Protein AF-A0A162W0A8-F1 (afdb_monomer)

Foldseek 3Di:
DVVLVVCVVVVNAPDSPGDLCVLQVLQLQSHFDDPVLVVVVVVCCPDPVVVVPDDDDDDSSNNSVD

Structure (mmCIF, N/CA/C/O backbone):
data_AF-A0A162W0A8-F1
#
_entry.id   AF-A0A162W0A8-F1
#
loop_
_atom_site.group_PDB
_atom_site.id
_atom_site.type_symbol
_atom_site.label_atom_id
_atom_site.label_alt_id
_atom_site.label_comp_id
_atom_site.label_asym_id
_atom_site.label_entity_id
_atom_site.label_seq_id
_atom_site.pdbx_PDB_ins_code
_atom_site.Cartn_x
_atom_site.Cartn_y
_atom_site.Cartn_z
_atom_site.occupancy
_atom_site.B_iso_or_equiv
_atom_site.auth_seq_id
_atom_site.auth_comp_id
_atom_site.auth_asym_id
_atom_site.auth_atom_id
_atom_site.pdbx_PDB_model_num
ATOM 1 N N . MET A 1 1 ? -8.425 13.068 -18.585 1.00 59.16 1 MET A N 1
ATOM 2 C CA . MET A 1 1 ? -7.536 14.256 -18.610 1.00 59.16 1 MET A CA 1
ATOM 3 C C . MET A 1 1 ? -7.190 14.777 -17.218 1.00 59.16 1 MET A C 1
ATOM 5 O O . MET A 1 1 ? -6.028 15.089 -17.014 1.00 59.16 1 MET A O 1
ATOM 9 N N . LYS A 1 2 ? -8.128 14.805 -16.255 1.00 72.19 2 LYS A N 1
ATOM 10 C CA . LYS A 1 2 ? -7.859 15.246 -14.872 1.00 72.19 2 LYS A CA 1
ATOM 11 C C . LYS A 1 2 ? -6.754 14.441 -14.160 1.00 72.19 2 LYS A C 1
ATOM 13 O O . LYS A 1 2 ? -5.796 15.043 -13.704 1.00 72.19 2 LYS A O 1
ATOM 18 N N . LEU A 1 3 ? -6.817 13.106 -14.208 1.00 68.19 3 LEU A N 1
ATOM 19 C CA . LEU A 1 3 ? -5.802 12.231 -13.596 1.00 68.19 3 LEU A CA 1
ATOM 20 C C . LEU A 1 3 ? -4.387 12.483 -14.140 1.00 68.19 3 LEU A C 1
ATOM 22 O O . LEU A 1 3 ? -3.444 12.595 -13.373 1.00 68.19 3 LEU A O 1
ATOM 26 N N . VAL A 1 4 ? -4.247 12.626 -15.465 1.00 70.00 4 VAL A N 1
ATOM 27 C CA . VAL A 1 4 ? -2.953 12.921 -16.106 1.00 70.00 4 VAL A CA 1
ATOM 28 C C . VAL A 1 4 ? -2.400 14.259 -15.610 1.00 70.00 4 VAL A C 1
ATOM 30 O O . VAL A 1 4 ? -1.224 14.345 -15.287 1.00 70.00 4 VAL A O 1
ATOM 33 N N . ALA A 1 5 ? -3.241 15.291 -15.502 1.00 75.94 5 ALA A N 1
ATOM 34 C CA . ALA A 1 5 ? -2.824 16.589 -14.974 1.00 75.94 5 ALA A CA 1
ATOM 35 C C . ALA A 1 5 ? -2.418 16.525 -13.488 1.00 75.94 5 ALA A C 1
ATOM 37 O O . ALA A 1 5 ? -1.457 17.180 -13.097 1.00 75.94 5 ALA A O 1
ATOM 38 N N . GLU A 1 6 ? -3.106 15.716 -12.678 1.00 78.88 6 GLU A N 1
ATOM 39 C CA . GLU A 1 6 ? -2.788 15.524 -11.257 1.00 78.88 6 GLU A CA 1
ATOM 40 C C . GLU A 1 6 ? -1.438 14.817 -11.068 1.00 78.88 6 GLU A C 1
ATOM 42 O O . GLU A 1 6 ? -0.590 15.328 -10.339 1.00 78.88 6 GLU A O 1
ATOM 47 N N . VAL A 1 7 ? -1.175 13.722 -11.793 1.00 75.44 7 VAL A N 1
ATOM 48 C CA . VAL A 1 7 ? 0.122 13.018 -11.707 1.00 75.44 7 VAL A CA 1
ATOM 49 C C . VAL A 1 7 ? 1.276 13.843 -12.289 1.00 75.44 7 VAL A C 1
ATOM 51 O O . VAL A 1 7 ? 2.397 13.779 -11.791 1.00 75.44 7 VAL A O 1
ATOM 54 N N . MET A 1 8 ? 1.013 14.681 -13.301 1.00 77.12 8 MET A N 1
ATOM 55 C CA . MET A 1 8 ? 1.993 15.658 -13.796 1.00 77.12 8 MET A CA 1
ATOM 56 C C . MET A 1 8 ? 2.314 16.715 -12.731 1.00 77.12 8 MET A C 1
ATOM 58 O O . MET A 1 8 ? 3.480 17.0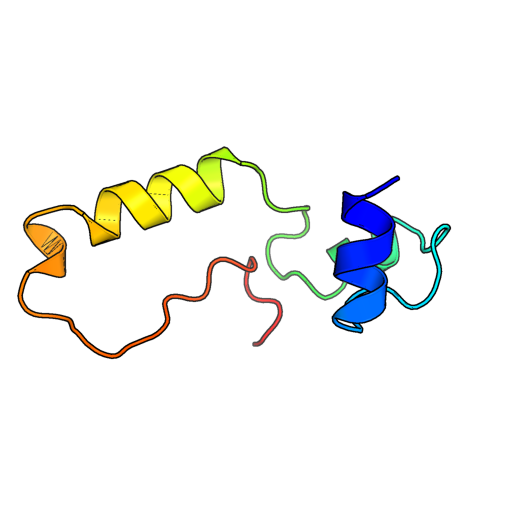36 -12.521 1.00 77.12 8 MET A O 1
ATOM 62 N N . SER A 1 9 ? 1.298 17.239 -12.033 1.00 78.81 9 SER A N 1
ATOM 63 C CA . SER A 1 9 ? 1.480 18.229 -10.961 1.00 78.81 9 SER A CA 1
ATOM 64 C C . SER A 1 9 ? 2.217 17.659 -9.749 1.00 78.81 9 SER A C 1
ATOM 66 O O . SER A 1 9 ? 2.898 18.405 -9.051 1.00 78.81 9 SER A O 1
ATOM 68 N N . ALA A 1 10 ? 2.082 16.359 -9.498 1.00 75.81 10 ALA A N 1
ATOM 69 C CA . ALA A 1 10 ? 2.813 15.640 -8.461 1.00 75.81 10 ALA A CA 1
ATOM 70 C C . ALA A 1 10 ? 4.248 15.256 -8.882 1.00 75.81 10 ALA A C 1
ATOM 72 O O . ALA A 1 10 ? 4.966 14.644 -8.098 1.00 75.81 10 ALA A O 1
ATOM 73 N N . GLY A 1 11 ? 4.676 15.591 -10.109 1.00 72.12 11 GLY A N 1
ATOM 74 C CA . GLY A 1 11 ? 6.009 15.266 -10.631 1.00 72.12 11 GLY A CA 1
ATOM 75 C C . GLY A 1 11 ? 6.207 13.791 -10.993 1.00 72.12 11 GLY A C 1
ATOM 76 O O . GLY A 1 11 ? 7.320 13.384 -11.305 1.00 72.12 11 GLY A O 1
ATOM 77 N N . GLN A 1 12 ? 5.138 12.992 -10.985 1.00 73.06 12 GLN A N 1
ATOM 78 C CA . GLN A 1 12 ? 5.184 11.539 -11.195 1.00 73.06 12 GLN A CA 1
ATOM 79 C C . GLN A 1 12 ? 5.269 11.149 -12.676 1.00 73.06 12 GLN A C 1
ATOM 81 O O . GLN A 1 12 ? 5.486 9.989 -13.016 1.00 73.06 12 GLN A O 1
ATOM 86 N N . LEU A 1 13 ? 5.079 12.109 -13.581 1.00 70.00 13 LEU A N 1
ATOM 87 C CA . LEU A 1 13 ? 5.156 11.901 -15.018 1.00 70.00 13 LEU A CA 1
ATOM 88 C C . LEU A 1 13 ? 5.955 13.053 -15.635 1.00 70.00 13 LEU A C 1
ATOM 90 O O . LEU A 1 13 ? 5.749 14.205 -15.269 1.00 70.00 13 LEU A O 1
ATOM 94 N N . ALA A 1 14 ? 6.842 12.766 -16.592 1.00 71.75 14 ALA A N 1
ATOM 95 C CA . ALA A 1 14 ? 7.629 13.803 -17.275 1.00 71.75 14 ALA A CA 1
ATOM 96 C C . ALA A 1 14 ? 6.857 14.490 -18.416 1.00 71.75 14 ALA A C 1
ATOM 98 O O . ALA A 1 14 ? 7.112 15.644 -18.754 1.00 71.75 14 ALA A O 1
ATOM 99 N N . SER A 1 15 ? 5.897 13.790 -19.030 1.00 73.50 15 SER A N 1
ATOM 100 C CA . SER A 1 15 ? 5.005 14.359 -20.047 1.00 73.50 15 SER A CA 1
ATOM 101 C C . SER A 1 15 ? 3.688 13.577 -20.140 1.00 73.50 15 SER A C 1
ATOM 103 O O . SER A 1 15 ? 3.676 12.393 -19.809 1.00 73.50 15 SER A O 1
ATOM 105 N N . PRO A 1 16 ? 2.596 14.158 -20.678 1.00 69.31 16 PRO A N 1
ATOM 106 C CA . PRO A 1 16 ? 1.306 13.466 -20.822 1.00 69.31 16 PRO A CA 1
ATOM 107 C C . PRO A 1 16 ? 1.346 12.244 -21.750 1.00 69.31 16 PRO A C 1
ATOM 109 O O . PRO A 1 16 ? 0.408 11.453 -21.772 1.00 69.31 16 PRO A O 1
ATOM 112 N N . LYS A 1 17 ? 2.400 12.133 -22.566 1.00 69.50 17 LYS A N 1
ATOM 113 C CA . LYS A 1 17 ? 2.649 11.032 -23.504 1.00 69.50 17 LYS A CA 1
ATOM 114 C C . LYS A 1 17 ? 3.786 10.123 -23.035 1.00 69.50 17 LYS A C 1
ATOM 116 O O . LYS A 1 17 ? 4.313 9.366 -23.848 1.00 69.50 17 LYS A O 1
ATOM 121 N N . ALA A 1 18 ? 4.205 10.227 -21.772 1.00 67.88 18 ALA A N 1
ATOM 122 C CA . ALA A 1 18 ? 5.241 9.356 -21.242 1.00 67.88 18 ALA A CA 1
ATOM 123 C C . ALA A 1 18 ? 4.844 7.884 -21.475 1.00 67.88 18 ALA A C 1
ATOM 125 O O . ALA A 1 18 ? 3.682 7.524 -21.258 1.00 67.88 18 ALA A O 1
ATOM 126 N N . PRO A 1 19 ? 5.769 7.043 -21.966 1.00 65.31 19 PRO A N 1
ATOM 127 C CA . PRO A 1 19 ? 5.453 5.654 -22.236 1.00 65.31 19 PRO A CA 1
ATOM 128 C C . PRO A 1 19 ? 5.105 4.939 -20.932 1.00 65.31 19 PRO A C 1
ATOM 130 O O . PRO A 1 19 ? 5.806 5.096 -19.938 1.00 65.31 19 PRO A O 1
ATOM 133 N N . VAL A 1 20 ? 4.081 4.083 -20.964 1.00 65.38 20 VAL A N 1
ATOM 134 C CA . VAL A 1 20 ? 3.725 3.190 -19.842 1.00 65.38 20 VAL A CA 1
ATOM 135 C C . VAL A 1 20 ? 4.936 2.369 -19.371 1.00 65.38 20 VAL A C 1
ATOM 137 O O . VAL A 1 20 ? 5.085 2.098 -18.183 1.00 65.38 20 VAL A O 1
ATOM 140 N N . GLY A 1 21 ? 5.856 2.037 -20.284 1.00 63.16 21 GLY A N 1
ATOM 141 C CA . GLY A 1 21 ? 7.120 1.379 -19.945 1.00 63.16 21 GLY A CA 1
ATOM 142 C C . GLY A 1 21 ? 7.977 2.162 -18.944 1.00 63.16 21 GLY A C 1
ATOM 143 O O . GLY A 1 21 ? 8.528 1.551 -18.039 1.00 63.16 21 GLY A O 1
ATOM 144 N N . ALA A 1 22 ? 8.001 3.497 -19.018 1.00 68.25 22 ALA A N 1
ATOM 145 C CA . ALA A 1 22 ? 8.792 4.338 -18.114 1.00 68.25 22 ALA A CA 1
ATOM 146 C C . ALA A 1 22 ? 8.282 4.312 -16.661 1.00 68.25 22 ALA A C 1
ATOM 148 O O . ALA A 1 22 ? 9.031 4.619 -15.743 1.00 68.25 22 ALA A O 1
ATOM 149 N N . THR A 1 23 ? 7.015 3.942 -16.447 1.00 69.25 23 THR A N 1
ATOM 150 C CA . THR A 1 23 ? 6.438 3.740 -15.106 1.00 69.25 23 THR A CA 1
ATOM 151 C C . THR A 1 23 ? 6.564 2.299 -14.613 1.00 69.25 23 THR A C 1
ATOM 153 O O . THR A 1 23 ? 6.590 2.062 -13.412 1.00 69.25 23 THR A O 1
ATOM 156 N N . VAL A 1 24 ? 6.655 1.326 -15.525 1.00 81.31 24 VAL A N 1
ATOM 157 C CA . VAL A 1 24 ? 6.762 -0.099 -15.175 1.00 81.31 24 VAL A CA 1
ATOM 158 C C . VAL A 1 24 ? 8.202 -0.496 -14.861 1.00 81.31 24 VAL A C 1
ATOM 160 O O . VAL A 1 24 ? 8.417 -1.280 -13.948 1.00 81.31 24 VAL A O 1
ATOM 163 N N . GLU A 1 25 ? 9.180 0.055 -15.580 1.00 81.94 25 GLU A N 1
ATOM 164 C CA . GLU A 1 25 ? 10.604 -0.264 -15.426 1.00 81.94 25 GLU A CA 1
ATOM 165 C C . GLU A 1 25 ? 11.157 -0.081 -13.996 1.00 81.94 25 GLU A C 1
ATOM 167 O O . GLU A 1 25 ? 11.834 -0.995 -13.527 1.00 81.94 25 GLU A O 1
ATOM 172 N N . PRO A 1 26 ? 10.847 1.005 -13.257 1.00 81.56 26 PRO A N 1
ATOM 173 C CA . PRO A 1 26 ? 11.275 1.134 -11.862 1.00 81.56 26 PRO A CA 1
ATOM 174 C C . PRO A 1 26 ? 10.412 0.328 -10.877 1.00 81.56 26 PRO A C 1
ATOM 176 O O . PRO A 1 26 ? 10.735 0.266 -9.699 1.00 81.56 26 PRO A O 1
ATOM 179 N N . THR A 1 27 ? 9.308 -0.283 -11.317 1.00 88.06 27 THR A N 1
ATOM 180 C CA . THR A 1 27 ? 8.431 -1.066 -10.438 1.00 88.06 27 THR A CA 1
ATOM 181 C C . THR A 1 27 ? 8.924 -2.511 -10.383 1.00 88.06 27 THR A C 1
ATOM 183 O O . THR A 1 27 ? 8.807 -3.238 -11.370 1.00 88.06 27 THR A O 1
ATOM 186 N N . LEU A 1 28 ? 9.406 -2.983 -9.229 1.00 89.81 28 LEU A N 1
ATOM 187 C CA . LEU A 1 28 ? 9.922 -4.355 -9.081 1.00 89.81 28 LEU A CA 1
ATOM 188 C C . LEU A 1 28 ? 8.883 -5.444 -9.396 1.00 89.81 28 LEU A C 1
ATOM 190 O O . LEU A 1 28 ? 9.238 -6.521 -9.875 1.00 89.81 28 LEU A O 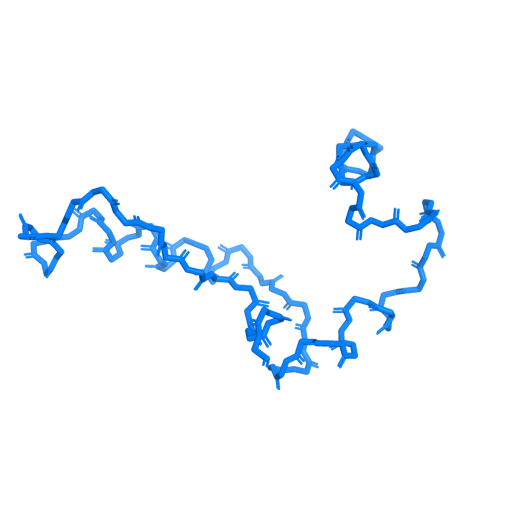1
ATOM 194 N N . HIS A 1 29 ? 7.591 -5.169 -9.198 1.00 91.75 29 HIS A N 1
ATOM 195 C CA . HIS A 1 29 ? 6.518 -6.070 -9.636 1.00 91.75 29 HIS A CA 1
ATOM 196 C C . HIS A 1 29 ? 6.406 -6.236 -11.162 1.00 91.75 29 HIS A C 1
ATOM 198 O O . HIS A 1 29 ? 5.672 -7.114 -11.618 1.00 91.75 29 HIS A O 1
ATOM 204 N N . GLY A 1 30 ? 7.074 -5.400 -11.963 1.00 90.31 30 GLY A N 1
ATOM 205 C CA . GLY A 1 30 ? 7.085 -5.501 -13.424 1.00 90.31 30 GLY A CA 1
ATOM 206 C C . GLY A 1 30 ? 5.732 -5.225 -14.087 1.00 90.31 30 GLY A C 1
ATOM 207 O O . GLY A 1 30 ? 5.525 -5.583 -15.247 1.00 90.31 30 GLY A O 1
ATOM 208 N N . ARG A 1 31 ? 4.794 -4.597 -13.368 1.00 90.06 31 ARG A N 1
ATOM 209 C CA . ARG A 1 31 ? 3.482 -4.183 -13.881 1.00 90.06 31 ARG A CA 1
ATOM 210 C C . ARG A 1 31 ? 3.011 -2.894 -13.222 1.00 90.06 31 ARG A C 1
ATOM 212 O O . ARG A 1 31 ? 3.438 -2.565 -12.121 1.00 90.06 31 ARG A O 1
ATOM 219 N N . LEU A 1 32 ? 2.054 -2.224 -13.861 1.00 88.25 32 LEU A N 1
ATOM 220 C CA . LEU A 1 32 ? 1.295 -1.163 -13.204 1.00 88.25 32 LEU A CA 1
ATOM 221 C C . LEU A 1 32 ? 0.441 -1.725 -12.061 1.00 88.25 32 LEU A C 1
ATOM 223 O O . LEU A 1 32 ? -0.082 -2.844 -12.148 1.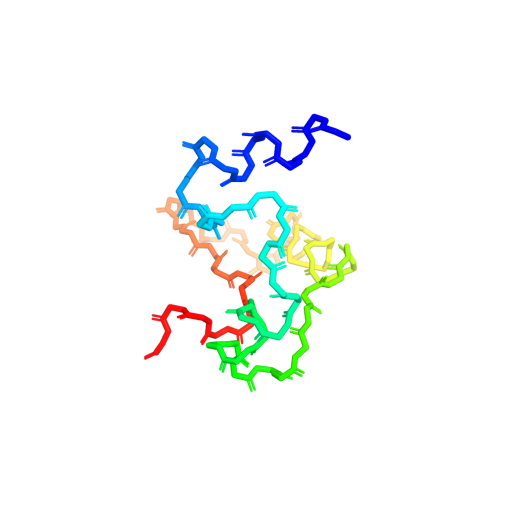00 88.25 32 LEU A O 1
ATOM 227 N N . GLY A 1 33 ? 0.273 -0.913 -11.018 1.00 88.00 33 GLY A N 1
ATOM 228 C CA . GLY A 1 33 ? -0.692 -1.162 -9.954 1.00 88.00 33 GLY A CA 1
ATOM 229 C C . GLY A 1 33 ? -2.127 -1.175 -10.485 1.00 88.00 33 GLY A C 1
ATOM 230 O O . GLY A 1 33 ? -2.482 -0.415 -11.390 1.00 88.00 33 GLY A O 1
ATOM 231 N N . ALA A 1 34 ? -2.943 -2.054 -9.918 1.00 91.06 34 ALA A N 1
ATOM 232 C CA . ALA A 1 34 ? -4.372 -2.151 -10.161 1.00 91.06 34 ALA A CA 1
ATOM 233 C C . ALA A 1 34 ? -5.144 -1.540 -8.981 1.00 91.06 34 ALA A C 1
ATOM 235 O O . ALA A 1 34 ? -4.612 -1.385 -7.881 1.00 91.06 34 ALA A O 1
ATOM 236 N N . VAL A 1 35 ? -6.416 -1.195 -9.189 1.00 94.25 35 VAL A N 1
ATOM 237 C CA . VAL A 1 35 ? -7.257 -0.604 -8.130 1.00 94.25 35 VAL A CA 1
ATOM 238 C C . VAL A 1 35 ? -7.389 -1.563 -6.944 1.00 94.25 35 VAL A C 1
ATOM 240 O O . VAL A 1 35 ? -7.427 -1.143 -5.788 1.00 94.25 35 VAL A O 1
ATOM 243 N N . GLU A 1 36 ? -7.399 -2.857 -7.232 1.00 96.94 36 GLU A N 1
ATOM 244 C CA . GLU A 1 36 ? -7.500 -3.945 -6.273 1.00 96.94 36 GLU A CA 1
ATOM 245 C C . GLU A 1 36 ? -6.293 -4.002 -5.326 1.00 96.94 36 GLU A C 1
ATOM 247 O O . GLU A 1 36 ? -6.469 -4.348 -4.158 1.00 96.94 36 GLU A O 1
ATOM 252 N N . ASP A 1 37 ? -5.098 -3.597 -5.781 1.00 95.31 37 ASP A N 1
ATOM 253 C CA . ASP A 1 37 ? -3.899 -3.534 -4.933 1.00 95.31 37 ASP A CA 1
ATOM 254 C C . ASP A 1 37 ? -4.099 -2.497 -3.807 1.00 95.31 37 ASP A C 1
ATOM 256 O O . ASP A 1 37 ? -3.848 -2.772 -2.631 1.00 95.31 37 ASP A O 1
ATOM 260 N N . MET A 1 38 ? -4.655 -1.327 -4.149 1.00 95.31 38 MET A N 1
ATOM 261 C CA . MET A 1 38 ? -4.986 -0.273 -3.182 1.00 95.31 38 MET A CA 1
ATOM 262 C C . MET A 1 38 ? -6.159 -0.674 -2.285 1.00 95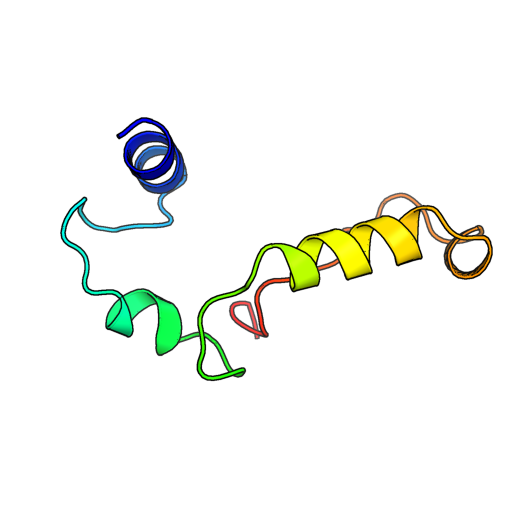.31 38 MET A C 1
ATOM 264 O O . MET A 1 38 ? -6.122 -0.451 -1.075 1.00 95.31 38 MET A O 1
ATOM 268 N N . ALA A 1 39 ? -7.203 -1.277 -2.861 1.00 97.31 39 ALA A N 1
ATOM 269 C CA . ALA A 1 39 ? -8.380 -1.708 -2.113 1.00 97.31 39 ALA A CA 1
ATOM 270 C C . ALA A 1 39 ? -8.021 -2.757 -1.049 1.00 97.31 39 ALA A C 1
ATOM 272 O O . ALA A 1 39 ? -8.495 -2.663 0.084 1.00 97.31 39 ALA A O 1
ATOM 273 N N . GLY A 1 40 ? -7.144 -3.710 -1.382 1.00 97.56 40 GLY A N 1
ATOM 274 C CA . GLY A 1 40 ? -6.631 -4.697 -0.434 1.00 97.56 40 GLY A CA 1
ATOM 275 C C . GLY A 1 40 ? -5.859 -4.056 0.721 1.00 97.56 40 GLY A C 1
ATOM 276 O O . GLY A 1 40 ? -6.100 -4.390 1.881 1.00 97.56 40 GLY A O 1
ATOM 277 N N . ALA A 1 41 ? -4.990 -3.085 0.425 1.00 96.88 41 ALA A N 1
ATOM 278 C CA . ALA A 1 41 ? -4.246 -2.354 1.448 1.00 96.88 41 ALA A CA 1
ATOM 279 C C . ALA A 1 41 ? -5.171 -1.563 2.386 1.00 96.88 41 ALA A C 1
ATOM 281 O O . ALA A 1 41 ? -5.032 -1.647 3.605 1.00 96.88 41 ALA A O 1
ATOM 282 N N . VAL A 1 42 ? -6.162 -0.851 1.842 1.00 96.88 42 VAL A N 1
ATOM 283 C CA . VAL A 1 42 ? -7.156 -0.118 2.645 1.00 96.88 42 VAL A CA 1
ATOM 284 C C . VAL A 1 42 ? -7.973 -1.075 3.513 1.00 96.88 42 VAL A C 1
ATOM 286 O O . VAL A 1 42 ? -8.145 -0.820 4.702 1.00 96.88 42 VAL A O 1
ATOM 289 N N . ALA A 1 43 ? -8.429 -2.202 2.958 1.00 97.75 43 ALA A N 1
ATOM 290 C CA . ALA A 1 43 ? -9.162 -3.209 3.721 1.00 97.75 43 ALA A CA 1
ATOM 291 C C . ALA A 1 43 ? -8.333 -3.759 4.894 1.00 97.75 43 ALA A C 1
ATOM 293 O O . ALA A 1 43 ? -8.860 -3.912 5.995 1.00 97.75 43 ALA A O 1
ATOM 294 N N . PHE A 1 44 ? -7.032 -3.996 4.690 1.00 96.88 44 PHE A N 1
ATOM 295 C CA . PHE A 1 44 ? -6.113 -4.385 5.760 1.00 96.88 44 PHE A CA 1
ATOM 296 C C . PHE A 1 44 ? -5.977 -3.296 6.834 1.00 96.88 44 PHE A C 1
ATOM 298 O O . PHE A 1 44 ? -6.136 -3.596 8.019 1.00 96.88 44 PHE A O 1
ATOM 305 N N . LEU A 1 45 ? -5.741 -2.040 6.439 1.00 96.25 45 LEU A N 1
ATOM 306 C CA . LEU A 1 45 ? -5.609 -0.904 7.362 1.00 96.25 45 LEU A CA 1
ATOM 307 C C . LEU A 1 45 ? -6.874 -0.675 8.203 1.00 96.25 45 LEU A C 1
ATOM 309 O O . LEU A 1 45 ? -6.784 -0.281 9.362 1.00 96.25 45 LEU A O 1
ATOM 313 N N . CYS A 1 46 ? -8.051 -0.945 7.638 1.00 96.31 46 CYS A N 1
ATOM 314 C CA . CYS A 1 46 ? -9.335 -0.842 8.330 1.00 96.31 46 CYS A CA 1
ATOM 315 C C . CYS A 1 46 ? -9.699 -2.084 9.165 1.00 96.31 46 CYS A C 1
ATOM 317 O O . CYS A 1 46 ? -10.776 -2.112 9.759 1.00 96.31 46 CYS A O 1
ATOM 319 N N . SER A 1 47 ? -8.849 -3.114 9.204 1.00 97.81 47 SER A N 1
ATOM 320 C CA . SER A 1 47 ? -9.116 -4.363 9.924 1.00 97.81 47 SER A CA 1
ATOM 321 C C . SER A 1 47 ? -8.519 -4.389 11.336 1.00 97.81 47 SER A C 1
ATOM 323 O O . SER A 1 47 ? -7.582 -3.657 11.662 1.00 97.81 47 SER A O 1
ATOM 325 N N . ASP A 1 48 ? -8.980 -5.336 12.160 1.00 97.81 48 ASP A N 1
ATOM 326 C CA . ASP A 1 48 ? -8.451 -5.575 13.514 1.00 97.81 48 ASP A CA 1
ATOM 327 C C . ASP A 1 48 ? -6.965 -5.973 13.541 1.00 97.81 48 ASP A C 1
ATOM 329 O O . ASP A 1 48 ? -6.300 -5.870 14.584 1.00 97.81 48 ASP A O 1
ATOM 333 N N . AL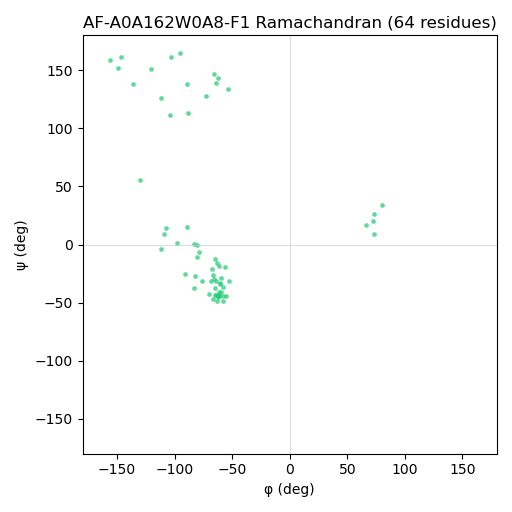A A 1 49 ? -6.428 -6.430 12.403 1.00 96.75 49 ALA A N 1
ATOM 334 C CA . ALA A 1 49 ? -5.023 -6.789 12.264 1.00 96.75 49 ALA A CA 1
ATOM 335 C C . ALA A 1 49 ? -4.101 -5.564 12.377 1.00 96.75 49 ALA A C 1
ATOM 337 O O . ALA A 1 49 ? -2.963 -5.703 12.822 1.00 96.75 49 ALA A O 1
ATOM 338 N N . PHE A 1 50 ? -4.594 -4.367 12.045 1.00 96.69 50 PHE A N 1
ATOM 339 C CA . PHE A 1 50 ? -3.812 -3.130 12.069 1.00 96.69 50 PHE A CA 1
ATOM 340 C C . PHE A 1 50 ? -4.017 -2.291 13.350 1.00 96.69 50 PHE A C 1
ATOM 342 O O . PHE A 1 50 ? -3.392 -1.248 13.514 1.00 96.69 50 PHE A O 1
ATOM 349 N N . ARG A 1 51 ? -4.836 -2.748 14.314 1.00 96.25 51 ARG A N 1
ATOM 350 C CA . ARG A 1 51 ? -5.349 -1.940 15.451 1.00 96.25 51 ARG A CA 1
ATOM 351 C C . ARG A 1 51 ? -4.318 -1.244 16.354 1.00 96.25 51 ARG A C 1
ATOM 353 O O . ARG A 1 51 ? -4.687 -0.352 17.109 1.00 96.25 51 ARG A O 1
ATOM 360 N N . SER A 1 52 ? -3.061 -1.687 16.351 1.00 95.88 52 SER A N 1
ATOM 361 C CA . SER A 1 52 ? -1.989 -1.123 17.188 1.00 95.88 52 SER A CA 1
ATOM 362 C C . SER A 1 52 ? -0.947 -0.341 16.382 1.00 95.88 52 SER A C 1
ATOM 364 O O . SER A 1 52 ? 0.098 0.015 16.927 1.00 95.88 52 SER A O 1
ATOM 366 N N . ILE A 1 53 ? -1.202 -0.098 15.096 1.00 96.00 53 ILE A N 1
ATOM 367 C CA . ILE A 1 53 ? -0.308 0.629 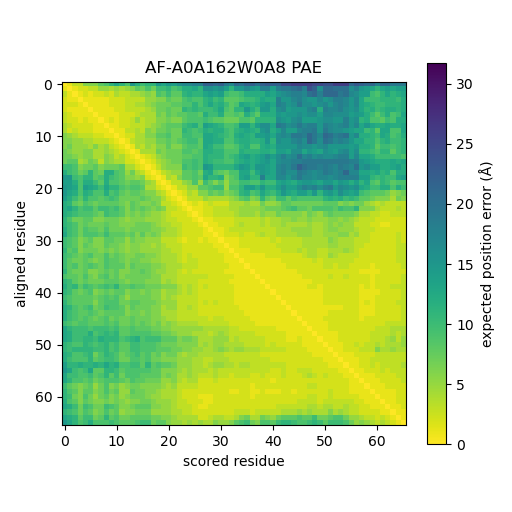14.199 1.00 96.00 53 ILE A CA 1
ATOM 368 C C . ILE A 1 53 ? -0.976 1.962 13.846 1.00 96.00 53 ILE A C 1
ATOM 370 O O . ILE A 1 53 ? -2.123 2.010 13.414 1.00 96.00 53 ILE A O 1
ATOM 374 N N . THR A 1 54 ? -0.266 3.067 14.066 1.00 95.56 54 THR A N 1
ATOM 375 C CA . THR A 1 54 ? -0.753 4.428 13.804 1.00 95.56 54 THR A CA 1
ATOM 376 C C . THR A 1 54 ? 0.411 5.342 13.431 1.00 95.56 54 THR A C 1
ATOM 378 O O . THR A 1 54 ? 1.543 5.098 13.845 1.00 95.56 54 THR A O 1
ATOM 381 N N . GLY A 1 55 ? 0.143 6.386 12.642 1.00 95.62 55 GLY A N 1
ATOM 382 C CA . GLY A 1 55 ? 1.143 7.393 12.268 1.00 95.62 55 GLY A CA 1
ATOM 383 C C . GLY A 1 55 ? 2.212 6.922 11.275 1.00 95.62 55 GLY A C 1
ATOM 384 O O . GLY A 1 55 ? 3.269 7.540 11.199 1.00 95.62 55 GLY A O 1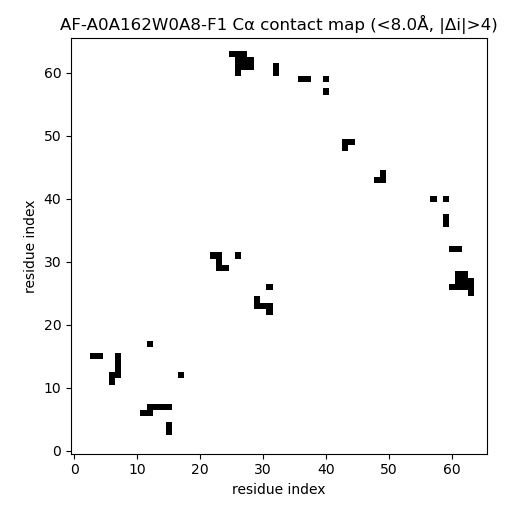
ATOM 385 N N . VAL A 1 56 ? 1.956 5.849 10.521 1.00 95.06 56 VAL A N 1
ATOM 386 C CA . VAL A 1 56 ? 2.887 5.303 9.518 1.00 95.06 56 VAL A CA 1
ATOM 387 C C . VAL A 1 56 ? 2.259 5.297 8.125 1.00 95.06 56 VAL A C 1
ATOM 389 O O . VAL A 1 56 ? 1.042 5.164 7.991 1.00 95.06 56 VAL A O 1
ATOM 392 N N . GLY A 1 57 ? 3.091 5.419 7.090 1.00 92.56 57 GLY A N 1
ATOM 393 C CA . GLY A 1 57 ? 2.690 5.196 5.701 1.00 92.56 57 GLY A CA 1
ATOM 394 C C . GLY A 1 57 ? 2.874 3.731 5.300 1.00 92.56 57 GLY A C 1
ATOM 395 O O . GLY A 1 57 ? 3.885 3.123 5.645 1.00 92.56 57 GLY A O 1
ATOM 396 N N . LEU A 1 58 ? 1.910 3.175 4.564 1.00 94.25 58 LEU A N 1
ATOM 397 C CA . LEU A 1 58 ? 2.031 1.874 3.902 1.00 94.25 58 LEU A CA 1
ATOM 398 C C . LEU A 1 58 ? 2.259 2.118 2.408 1.00 94.25 58 LEU A C 1
ATOM 400 O O . LEU A 1 58 ? 1.352 2.598 1.728 1.00 94.25 58 LEU A O 1
ATOM 404 N N . LEU A 1 59 ? 3.458 1.812 1.910 1.00 93.44 59 LEU A N 1
ATOM 405 C CA . LEU A 1 59 ? 3.747 1.903 0.480 1.00 93.44 59 LEU A CA 1
ATOM 406 C C . LEU A 1 59 ? 3.055 0.756 -0.266 1.00 93.44 59 LEU A C 1
ATOM 408 O O . LEU A 1 59 ? 3.194 -0.412 0.094 1.00 93.44 59 LEU A O 1
ATOM 412 N N . VAL A 1 60 ? 2.301 1.118 -1.305 1.00 94.69 60 VAL A N 1
ATOM 413 C CA . VAL A 1 60 ? 1.583 0.204 -2.209 1.00 94.69 60 VAL A CA 1
ATOM 414 C C . VAL A 1 60 ? 1.916 0.601 -3.649 1.00 94.69 60 VAL A C 1
ATOM 416 O O . VAL A 1 60 ? 1.060 0.949 -4.455 1.00 94.69 60 VAL A O 1
ATOM 419 N N . ASP A 1 61 ? 3.208 0.638 -3.946 1.00 92.06 61 ASP A N 1
ATOM 420 C CA . ASP A 1 61 ? 3.799 1.176 -5.178 1.00 92.06 61 ASP A CA 1
ATOM 421 C C . ASP A 1 61 ? 4.4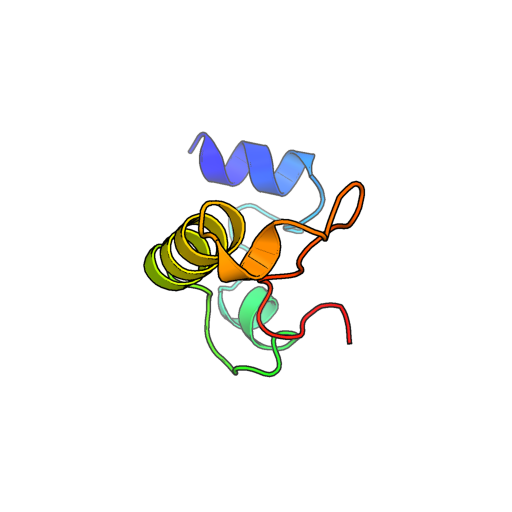29 0.088 -6.064 1.00 92.06 61 ASP A C 1
ATOM 423 O O . ASP A 1 61 ? 4.910 0.352 -7.159 1.00 92.06 61 ASP A O 1
ATOM 427 N N . GLY A 1 62 ? 4.428 -1.152 -5.580 1.00 92.62 62 GLY A N 1
ATOM 428 C CA . GLY A 1 62 ? 5.077 -2.280 -6.223 1.00 92.62 62 GLY A CA 1
ATOM 429 C C . GLY A 1 62 ? 6.601 -2.292 -6.140 1.00 92.62 62 GLY A C 1
ATOM 430 O O . GLY A 1 62 ? 7.241 -2.913 -6.992 1.00 92.62 62 GLY A O 1
ATOM 431 N N . GLY A 1 63 ? 7.149 -1.659 -5.098 1.00 92.38 63 GLY A N 1
ATOM 432 C CA . GLY A 1 63 ? 8.579 -1.606 -4.815 1.00 92.38 63 GLY A CA 1
ATOM 433 C C . GLY A 1 63 ? 9.306 -0.560 -5.649 1.00 92.38 63 GLY A C 1
ATOM 434 O O . GLY A 1 63 ? 10.428 -0.814 -6.058 1.00 92.38 63 GLY A O 1
ATOM 435 N N . MET A 1 64 ? 8.649 0.559 -5.953 1.00 88.62 64 MET A N 1
ATOM 436 C CA . MET A 1 64 ? 9.224 1.654 -6.736 1.00 88.62 64 MET A CA 1
ATOM 437 C C . MET A 1 64 ? 10.206 2.491 -5.905 1.00 88.62 64 MET A C 1
ATOM 439 O O . MET A 1 64 ? 11.189 2.989 -6.445 1.00 88.62 64 MET A O 1
ATOM 443 N N . ASP A 1 65 ? 9.966 2.607 -4.599 1.00 84.56 65 ASP A N 1
ATOM 444 C CA . ASP A 1 65 ? 10.824 3.339 -3.657 1.00 84.56 65 ASP A CA 1
ATOM 445 C C . ASP A 1 65 ? 11.942 2.471 -3.020 1.00 84.56 65 ASP A C 1
ATOM 447 O O . ASP A 1 65 ? 12.532 2.870 -2.010 1.00 84.56 65 ASP A O 1
ATOM 451 N N . LEU A 1 66 ? 12.230 1.282 -3.572 1.00 82.81 66 LEU A N 1
ATOM 452 C CA . LEU A 1 66 ? 13.289 0.359 -3.116 1.00 82.81 66 LEU A CA 1
ATOM 453 C C . LEU A 1 66 ? 14.498 0.359 -4.059 1.00 82.81 66 LEU A C 1
ATOM 455 O O . LEU A 1 66 ? 15.635 0.359 -3.531 1.00 82.81 66 LEU A O 1
#

Mean predicted aligned error: 6.44 Å

InterPro domains:
  IPR002347 Short-chain dehydrogenase/reductase SDR [PF13561] (25-64)
  IPR036291 NAD(P)-binding domain superfamily [SSF51735] (16-64)

pLDDT: mean 85.17, std 11.5, range [59.16, 97.81]

Solvent-accessible surface area (backbone atoms only — not 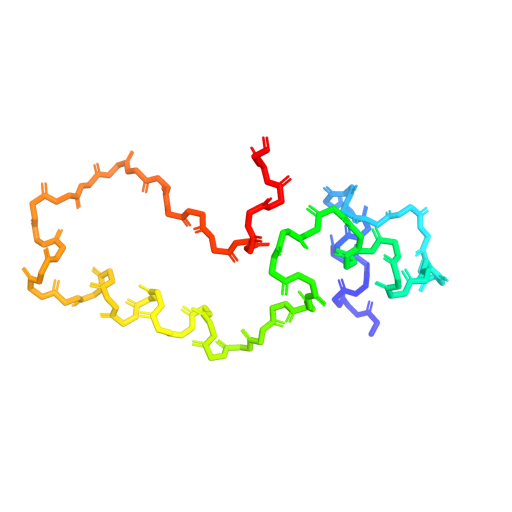comparable to full-atom values): 4357 Å² total; per-residue (Å²): 111,67,67,60,52,51,40,41,74,70,66,77,42,96,48,99,77,59,56,70,61,75,67,20,71,60,13,72,69,68,49,78,88,54,73,64,61,54,50,52,52,52,54,48,65,74,32,83,90,33,74,89,67,78,98,73,85,83,89,88,63,48,55,53,96,112

Nearest PDB structures (foldseek):
  2foi-assembly1_C  TM=7.503E-01  e=3.783E-01  Plasmodium falciparum 3D7
  5ha5-assembly1_D  TM=6.605E-01  e=3.317E-01  Brucella ovis IntaBari-2002-82-58
  9jdt-assembly2_C  TM=6.457E-01  e=5.988E-01  Novosphingobium aromaticivorans DSM 12444

Sequence (66 aa):
MKLVAEVMSAGQLASPKAPVGATVEPTLHGRLGAVEDMAGAVAFLCSDAFRSITGVGLLVDGGMDL

Organism: NCBI:txid1763535

Radius of gyration: 14.45 Å; Cα contacts (8 Å, |Δi|>4): 34; chains: 1; bounding box: 23×25×41 Å

Secondary structure (DSSP, 8-state):
-HHHHHHHHTT--SSTT--HHHHHTT-TTSSPPPHHHHHHHHHHHTSGGGTT--S-----SSSTT-